Protein AF-A0A545U6Z9-F1 (afdb_monomer)

Secondary structure (DSSP, 8-state):
-----HHHHHHHHHHHHHHHHHHT-SSS-EEE-TT--EEEGGG-EE-TTT--EE-HHHHHHHHTS-HHHHHHHS--------

Organism: NCBI:txid2591008

Radius of gyration: 15.94 Å; Cα contacts (8 Å, |Δi|>4): 69; chains: 1; bounding box: 34×46×39 Å

Sequence (82 aa):
MAEISFSDWQKKLVFVAQQTKQAMDKNRPFVRCGCQKKLWMQNAYKCLYCGEWYCKECAEIHFGKTVAEYRAQHPVAVLTET

Nearest PDB structures (foldseek):
  4quv-assembly3_B  TM=4.295E-01  e=6.435E+00  Methylotuvimicrobium alcaliphilum 20Z

Foldseek 3Di:
DDDQDPVNVVVLVVQLVQQVVQCPPPPFRWGQAPVRDIGGPVQWDADPPSSGIHGQVVVCVVVVHHPVRVCVVPPDPPPPDD

Solvent-accessible surface area (backbone atoms only — not comparable to full-atom values): 5011 Å² total; per-residue (Å²): 133,85,83,77,49,73,68,56,52,51,52,49,53,55,51,35,52,51,35,51,55,34,52,65,36,90,89,68,39,24,35,57,19,92,88,65,51,78,31,50,57,94,64,43,44,69,41,88,85,80,61,38,55,23,43,66,73,58,37,25,62,74,69,74,47,48,73,64,63,51,42,72,77,52,70,77,81,76,82,76,86,127

pLDDT: mean 89.31, std 12.36, range [41.5, 97.88]

Mean predicted aligned error: 6.56 Å

Structure (mmCIF, N/CA/C/O backbone):
data_AF-A0A545U6Z9-F1
#
_entry.id   AF-A0A545U6Z9-F1
#
loop_
_atom_site.group_PDB
_atom_site.id
_atom_site.type_symbol
_atom_site.label_atom_id
_atom_site.label_alt_id
_atom_site.label_comp_id
_atom_site.label_asym_id
_atom_site.label_entity_id
_atom_site.label_seq_id
_atom_site.pdbx_PDB_ins_code
_atom_site.Cartn_x
_atom_site.Cartn_y
_atom_site.Cartn_z
_atom_site.occupancy
_atom_site.B_iso_or_equiv
_atom_site.auth_seq_id
_atom_site.auth_comp_id
_atom_site.auth_asym_id
_atom_site.auth_atom_id
_atom_site.pdbx_PDB_model_num
ATOM 1 N N . MET A 1 1 ? -17.278 15.716 -10.858 1.00 41.50 1 MET A N 1
ATOM 2 C CA . MET A 1 1 ? -16.538 14.502 -11.267 1.00 41.50 1 MET A CA 1
ATOM 3 C C . MET A 1 1 ? -15.207 14.984 -11.812 1.00 41.50 1 MET A C 1
ATOM 5 O O . MET A 1 1 ? -15.236 15.832 -12.689 1.00 41.50 1 MET A O 1
ATOM 9 N N . ALA A 1 2 ? -14.075 14.595 -11.223 1.00 54.59 2 ALA A N 1
ATOM 10 C CA . ALA A 1 2 ? -12.773 15.090 -11.674 1.00 54.59 2 ALA A CA 1
ATOM 11 C C . ALA A 1 2 ? -12.427 14.453 -13.028 1.00 54.59 2 ALA A C 1
ATOM 13 O O . ALA A 1 2 ? -12.419 13.228 -13.140 1.00 54.59 2 ALA A O 1
ATOM 14 N N . GLU A 1 3 ? -12.182 15.274 -14.047 1.00 55.81 3 GLU A N 1
ATOM 15 C CA . GLU A 1 3 ? -11.696 14.818 -15.348 1.00 55.81 3 GLU A CA 1
ATOM 16 C C . GLU A 1 3 ? -10.274 14.276 -15.172 1.00 55.81 3 GLU A C 1
ATOM 18 O O . GLU A 1 3 ? -9.340 15.015 -14.865 1.00 55.81 3 GLU A O 1
ATOM 23 N N . ILE A 1 4 ? -10.105 12.960 -15.299 1.00 64.62 4 ILE A N 1
ATOM 24 C CA . ILE A 1 4 ? -8.785 12.329 -15.244 1.00 64.62 4 ILE A CA 1
ATOM 25 C C . ILE A 1 4 ? -8.112 12.598 -16.587 1.00 64.62 4 ILE A C 1
ATOM 27 O O . ILE A 1 4 ? -8.552 12.079 -17.615 1.00 64.62 4 ILE A O 1
ATOM 31 N N . SER A 1 5 ? -7.048 13.404 -16.596 1.00 78.56 5 SER A N 1
ATOM 32 C CA . SER A 1 5 ? -6.288 13.630 -17.823 1.00 78.56 5 SER A CA 1
ATOM 33 C C . SER A 1 5 ? -5.614 12.328 -18.269 1.00 78.56 5 SER A C 1
ATOM 35 O O . SER A 1 5 ? -5.202 11.503 -17.447 1.00 78.56 5 SER A O 1
ATOM 37 N N . PHE A 1 6 ? -5.435 12.152 -19.578 1.00 72.81 6 PHE A N 1
ATOM 38 C CA . PHE A 1 6 ? -4.704 11.011 -20.143 1.00 72.81 6 PHE A CA 1
ATOM 39 C C . PHE A 1 6 ? -3.314 10.829 -19.499 1.00 72.81 6 PHE A C 1
ATOM 41 O O . PHE A 1 6 ? -2.868 9.706 -19.262 1.00 72.81 6 PHE A O 1
ATOM 48 N N . SER A 1 7 ? -2.666 11.937 -19.126 1.00 84.62 7 SER A N 1
ATOM 49 C CA . SER A 1 7 ? -1.367 11.922 -18.451 1.00 84.62 7 SER A CA 1
ATOM 50 C C . SER A 1 7 ? -1.427 11.338 -17.032 1.00 84.62 7 SER A C 1
ATOM 52 O O . SER A 1 7 ? -0.493 10.663 -16.598 1.00 84.62 7 SER A O 1
ATOM 54 N N . ASP A 1 8 ? -2.527 11.540 -16.306 1.00 86.50 8 ASP A N 1
ATOM 55 C CA . ASP A 1 8 ? -2.676 11.047 -14.934 1.00 86.50 8 ASP A CA 1
ATOM 56 C C . ASP A 1 8 ? -3.002 9.558 -14.908 1.00 86.50 8 ASP A C 1
ATOM 58 O O . ASP A 1 8 ? -2.500 8.822 -14.055 1.00 86.50 8 ASP A O 1
ATOM 62 N N . TRP A 1 9 ? -3.742 9.085 -15.910 1.00 87.56 9 TRP A N 1
ATOM 63 C CA . TRP A 1 9 ? -3.922 7.659 -16.152 1.00 87.56 9 TRP A CA 1
ATOM 64 C C . TRP A 1 9 ? -2.590 6.951 -16.441 1.00 87.56 9 TRP A C 1
ATOM 66 O O . TRP A 1 9 ? -2.299 5.909 -15.853 1.00 87.56 9 TRP A O 1
ATOM 76 N N . GLN A 1 10 ? -1.728 7.532 -17.279 1.00 92.44 10 GLN A N 1
ATOM 77 C CA . GLN A 1 10 ? -0.403 6.961 -17.551 1.00 92.44 10 GLN A CA 1
ATOM 78 C C . GLN A 1 10 ? 0.457 6.870 -16.284 1.00 92.44 10 GLN A C 1
ATOM 80 O O . GLN A 1 10 ? 1.054 5.825 -16.018 1.00 92.44 10 GLN A O 1
ATOM 85 N N . LYS A 1 11 ? 0.481 7.926 -15.459 1.00 93.06 11 LYS A N 1
ATOM 86 C CA . LYS A 1 11 ? 1.186 7.907 -14.164 1.00 93.06 11 LYS A CA 1
ATOM 87 C C . LYS A 1 11 ? 0.654 6.798 -13.255 1.00 93.06 11 LYS A C 1
ATOM 89 O O . LYS A 1 11 ? 1.443 6.100 -12.620 1.00 93.06 11 LYS A O 1
ATOM 94 N N . LYS A 1 12 ? -0.668 6.606 -13.226 1.00 92.25 12 LYS A N 1
ATOM 95 C CA . LYS A 1 12 ? -1.326 5.542 -12.457 1.00 92.25 12 LYS A CA 1
ATOM 96 C C . LYS A 1 12 ? -0.861 4.156 -12.900 1.00 92.25 12 LYS A C 1
ATOM 98 O O . LYS A 1 12 ? -0.468 3.350 -12.061 1.00 92.25 12 LYS A O 1
ATOM 103 N N . LEU A 1 13 ? -0.840 3.897 -14.207 1.00 94.44 13 LEU A N 1
ATOM 104 C CA . LEU A 1 13 ? -0.380 2.621 -14.757 1.00 94.44 13 LEU A CA 1
ATOM 105 C C . LEU A 1 13 ? 1.080 2.331 -14.398 1.00 94.44 13 LEU A C 1
ATOM 107 O O . LEU A 1 13 ? 1.396 1.229 -13.951 1.00 94.44 13 LEU A O 1
ATOM 111 N N . VAL A 1 14 ? 1.961 3.324 -14.544 1.00 96.06 14 VAL A N 1
ATOM 112 C CA . VAL A 1 14 ? 3.379 3.192 -14.174 1.00 96.06 14 VAL A CA 1
ATOM 113 C C . VAL A 1 14 ? 3.525 2.886 -12.683 1.00 96.06 14 VAL A C 1
ATOM 115 O O . VAL A 1 14 ? 4.302 2.007 -12.305 1.00 96.06 14 VAL A O 1
ATOM 118 N N . PHE A 1 15 ? 2.744 3.558 -11.837 1.00 96.38 15 PHE A N 1
ATOM 119 C CA . PHE A 1 15 ? 2.749 3.330 -10.396 1.00 96.38 15 PHE A CA 1
ATOM 120 C C . PHE A 1 15 ? 2.306 1.904 -10.026 1.00 96.38 15 PHE A C 1
ATOM 122 O O . PHE A 1 15 ? 3.011 1.206 -9.293 1.00 96.38 15 PHE A O 1
ATOM 129 N N . VAL A 1 16 ? 1.192 1.422 -10.584 1.00 96.88 16 VAL A N 1
ATOM 130 C CA . VAL A 1 16 ? 0.694 0.056 -10.341 1.00 96.88 16 VAL A CA 1
ATOM 131 C C . VAL A 1 16 ? 1.674 -1.000 -10.866 1.00 96.88 16 VAL A C 1
ATOM 133 O O . VAL A 1 16 ? 1.930 -2.005 -10.194 1.00 96.88 16 VAL A O 1
ATOM 136 N N . ALA A 1 17 ? 2.286 -0.770 -12.032 1.00 96.81 17 ALA A N 1
ATOM 137 C CA . ALA A 1 17 ? 3.315 -1.653 -12.579 1.00 96.81 17 ALA A CA 1
ATOM 138 C C . ALA A 1 17 ? 4.547 -1.726 -11.661 1.00 96.81 17 ALA A C 1
ATOM 140 O O . ALA A 1 17 ? 5.079 -2.811 -11.408 1.00 96.81 17 ALA A O 1
ATOM 141 N N . GLN A 1 18 ? 4.969 -0.590 -11.096 1.00 96.50 18 GLN A N 1
ATOM 142 C CA . GLN A 1 18 ? 6.062 -0.541 -10.130 1.00 96.50 18 GLN A CA 1
ATOM 143 C C . GLN A 1 18 ? 5.736 -1.344 -8.867 1.00 96.50 18 GLN A C 1
ATOM 145 O O . GLN A 1 18 ? 6.561 -2.151 -8.439 1.00 96.50 18 GLN A O 1
ATOM 150 N N . GLN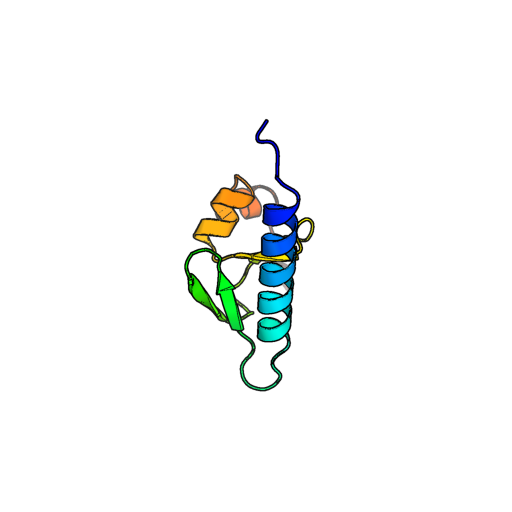 A 1 19 ? 4.546 -1.165 -8.286 1.00 97.06 19 GLN A N 1
ATOM 151 C CA . GLN A 1 19 ? 4.122 -1.952 -7.124 1.00 97.06 19 GLN A CA 1
ATOM 152 C C . GLN A 1 19 ? 4.083 -3.449 -7.446 1.00 97.06 19 GLN A C 1
ATOM 154 O O . GLN A 1 19 ? 4.581 -4.259 -6.671 1.00 97.06 19 GLN A O 1
ATOM 159 N N . THR A 1 20 ? 3.565 -3.820 -8.619 1.00 95.75 20 THR A N 1
ATOM 160 C CA . THR A 1 20 ? 3.517 -5.219 -9.067 1.00 95.75 20 THR A CA 1
ATOM 161 C C . THR A 1 20 ? 4.918 -5.827 -9.150 1.00 95.75 20 THR A C 1
ATOM 163 O O . THR A 1 20 ? 5.144 -6.922 -8.640 1.00 95.75 20 THR A O 1
ATOM 166 N N . LYS A 1 21 ? 5.894 -5.097 -9.703 1.00 95.81 21 LYS A N 1
ATOM 167 C CA . LYS A 1 21 ? 7.293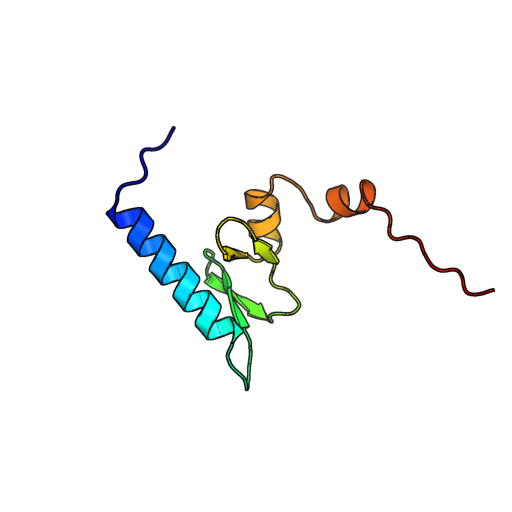 -5.543 -9.747 1.00 95.81 21 LYS A CA 1
ATOM 168 C C . LYS A 1 21 ? 7.886 -5.756 -8.350 1.00 95.81 21 LYS A C 1
ATOM 170 O O . LYS A 1 21 ? 8.595 -6.734 -8.147 1.00 95.81 21 LYS A O 1
ATOM 175 N N . GLN A 1 22 ? 7.602 -4.864 -7.398 1.00 95.88 22 GLN A N 1
ATOM 176 C CA . GLN A 1 22 ? 8.091 -4.994 -6.018 1.00 95.88 22 GLN A CA 1
ATOM 177 C C . GLN A 1 22 ? 7.455 -6.205 -5.306 1.00 95.88 22 GLN A C 1
ATOM 179 O O . GLN A 1 22 ? 8.147 -6.959 -4.623 1.00 95.88 22 GLN A O 1
ATOM 184 N N . ALA A 1 23 ? 6.155 -6.429 -5.522 1.00 94.94 23 ALA A N 1
ATOM 185 C CA . ALA A 1 23 ? 5.413 -7.559 -4.965 1.00 94.94 23 ALA A CA 1
ATOM 186 C C . ALA A 1 23 ? 5.923 -8.921 -5.460 1.00 94.94 23 ALA A C 1
ATOM 188 O O . ALA A 1 23 ? 5.851 -9.908 -4.733 1.00 94.94 23 ALA A O 1
ATOM 189 N N . MET A 1 24 ? 6.426 -8.970 -6.696 1.00 94.19 24 MET A N 1
ATOM 190 C CA . MET A 1 24 ? 6.948 -10.179 -7.338 1.00 94.19 24 MET A CA 1
ATOM 191 C C . MET A 1 24 ? 8.438 -10.440 -7.055 1.00 94.19 24 MET A C 1
ATOM 193 O O . MET A 1 24 ? 8.998 -11.396 -7.596 1.00 94.19 24 MET A O 1
ATOM 197 N N . ASP A 1 25 ? 9.100 -9.612 -6.240 1.00 92.81 25 ASP A N 1
ATOM 198 C CA . ASP A 1 25 ? 10.495 -9.844 -5.863 1.00 92.81 25 ASP A CA 1
ATOM 199 C C . ASP A 1 25 ? 10.627 -11.152 -5.067 1.00 92.81 25 ASP A C 1
ATOM 201 O O . ASP A 1 25 ? 10.033 -11.316 -4.001 1.00 92.81 25 ASP A O 1
ATOM 205 N N . LYS A 1 26 ? 11.415 -12.097 -5.592 1.00 90.62 26 LYS A N 1
ATOM 206 C CA . LYS A 1 26 ? 11.547 -13.449 -5.025 1.00 90.62 26 LYS A CA 1
ATOM 207 C C . LYS A 1 26 ? 12.282 -13.482 -3.684 1.00 90.62 26 LYS A C 1
ATOM 209 O O . LYS A 1 26 ? 12.123 -14.441 -2.939 1.00 90.62 26 LYS A O 1
ATOM 214 N N . ASN A 1 27 ? 13.104 -12.477 -3.391 1.00 91.38 27 ASN A N 1
ATOM 215 C CA . ASN A 1 27 ? 13.975 -12.483 -2.219 1.00 91.38 27 ASN A CA 1
ATOM 216 C C . ASN A 1 27 ? 13.348 -11.717 -1.058 1.00 91.38 27 ASN A C 1
ATOM 218 O O . ASN A 1 27 ? 13.464 -12.121 0.099 1.00 91.38 27 ASN A O 1
ATOM 222 N N . ARG A 1 28 ? 12.734 -10.567 -1.349 1.00 88.38 28 ARG A N 1
ATOM 223 C CA . ARG A 1 28 ? 12.156 -9.666 -0.349 1.00 88.38 28 ARG A CA 1
ATOM 224 C C . ARG A 1 28 ? 10.915 -8.993 -0.932 1.00 88.38 28 ARG A C 1
ATOM 226 O O . ARG A 1 28 ? 10.988 -7.814 -1.271 1.00 88.38 28 ARG A O 1
ATOM 233 N N . PRO A 1 29 ? 9.778 -9.697 -1.026 1.00 92.50 29 PRO A N 1
ATOM 234 C CA . PRO A 1 29 ? 8.568 -9.129 -1.597 1.00 92.50 29 PRO A CA 1
ATOM 235 C C . PRO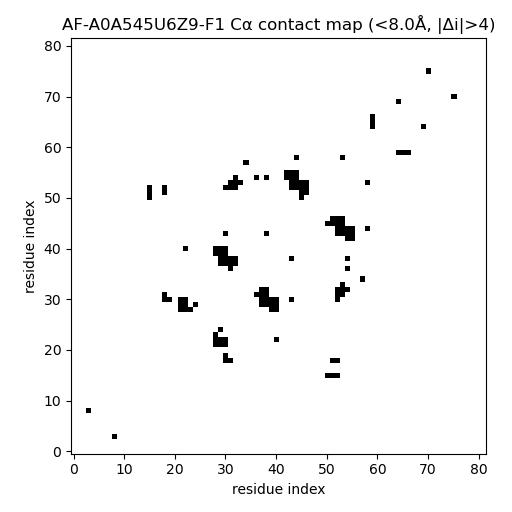 A 1 29 ? 8.014 -8.029 -0.679 1.00 92.50 29 PRO A C 1
ATOM 237 O O . PRO A 1 29 ? 7.632 -8.258 0.474 1.00 92.50 29 PRO A O 1
ATOM 240 N N . PHE A 1 30 ? 7.982 -6.803 -1.192 1.00 96.50 30 PHE A N 1
ATOM 241 C CA . PHE A 1 30 ? 7.408 -5.639 -0.519 1.00 96.50 30 PHE A CA 1
ATOM 242 C C . PHE A 1 30 ? 6.684 -4.767 -1.538 1.00 96.50 30 PHE A C 1
ATOM 244 O O . PHE A 1 30 ? 6.857 -4.939 -2.732 1.00 96.50 30 PHE A O 1
ATOM 251 N N . VAL A 1 31 ? 5.909 -3.793 -1.081 1.00 97.44 31 VAL A N 1
ATOM 252 C CA . VAL A 1 31 ? 5.348 -2.736 -1.929 1.00 97.44 31 VAL A CA 1
ATOM 253 C C . VAL A 1 31 ? 5.450 -1.394 -1.222 1.00 97.44 31 VAL A C 1
ATOM 255 O O . VAL A 1 31 ? 5.482 -1.325 0.010 1.00 97.44 31 VAL A O 1
ATOM 258 N N . ARG A 1 32 ? 5.523 -0.304 -1.984 1.00 97.75 32 ARG A N 1
ATOM 259 C CA . ARG A 1 32 ? 5.362 1.052 -1.446 1.00 97.75 32 ARG A CA 1
ATOM 260 C C . ARG A 1 32 ? 3.962 1.556 -1.737 1.00 97.75 32 ARG A C 1
ATOM 262 O O . ARG A 1 32 ? 3.571 1.630 -2.896 1.00 97.75 32 ARG A O 1
ATOM 269 N N . CYS A 1 33 ? 3.228 1.916 -0.690 1.00 97.56 33 CYS A N 1
ATOM 270 C CA . CYS A 1 33 ? 1.943 2.602 -0.818 1.00 97.56 33 CYS A CA 1
ATOM 271 C C . CYS A 1 33 ? 2.131 3.980 -1.482 1.00 97.56 33 CYS A C 1
ATOM 273 O O . CYS A 1 33 ? 3.230 4.537 -1.445 1.00 97.56 33 CYS A O 1
ATOM 275 N N . GLY A 1 34 ? 1.057 4.577 -2.011 1.00 95.31 34 GLY A N 1
ATOM 276 C CA . GLY A 1 34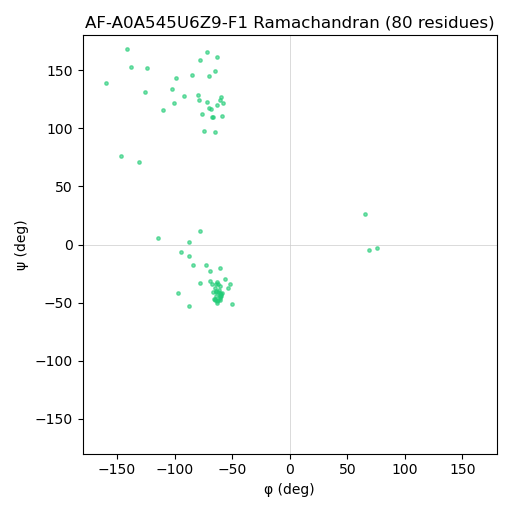 ? 1.078 5.957 -2.518 1.00 95.31 34 GLY A CA 1
ATOM 277 C C . GLY A 1 34 ? 1.546 6.976 -1.467 1.00 95.31 34 GLY A C 1
ATOM 278 O O . GLY A 1 34 ? 2.241 7.932 -1.799 1.00 95.31 34 GLY A O 1
ATOM 279 N N . CYS A 1 35 ? 1.293 6.703 -0.180 1.00 96.69 35 CYS A N 1
ATOM 280 C CA . CYS A 1 35 ? 1.807 7.480 0.956 1.00 96.69 35 CYS A CA 1
ATOM 281 C C . CYS A 1 35 ? 3.286 7.200 1.307 1.00 96.69 35 CYS A C 1
ATOM 283 O O . CYS A 1 35 ? 3.749 7.580 2.377 1.00 96.69 35 CYS A O 1
ATOM 285 N N . GLN A 1 36 ? 4.029 6.496 0.446 1.00 96.06 36 GLN A N 1
ATOM 286 C CA . GLN A 1 36 ? 5.448 6.127 0.590 1.00 96.06 36 GLN A CA 1
ATOM 287 C C . GLN A 1 36 ? 5.789 5.107 1.691 1.00 96.06 36 GLN A C 1
ATOM 289 O O . GLN A 1 36 ? 6.932 4.632 1.755 1.00 96.06 36 GLN A O 1
ATOM 294 N N . LYS A 1 37 ? 4.812 4.684 2.506 1.00 96.88 37 LYS A N 1
ATOM 295 C CA . LYS A 1 37 ? 4.983 3.619 3.508 1.00 96.88 37 LYS A CA 1
ATOM 296 C C . LYS A 1 37 ? 5.410 2.313 2.826 1.00 96.88 37 LYS A C 1
ATOM 298 O O . LYS A 1 37 ? 4.752 1.852 1.890 1.00 96.88 37 LYS A O 1
ATOM 303 N N . LYS A 1 38 ? 6.513 1.719 3.296 1.00 96.94 38 LYS A N 1
ATOM 304 C CA . LYS A 1 38 ? 6.981 0.395 2.857 1.00 96.94 38 LYS A CA 1
ATOM 305 C C . LYS A 1 38 ? 6.179 -0.686 3.577 1.00 96.94 38 LYS A C 1
ATOM 307 O O . LYS A 1 38 ? 6.094 -0.672 4.802 1.00 96.94 38 LYS A O 1
ATOM 312 N N . LEU A 1 39 ? 5.634 -1.627 2.817 1.00 96.56 39 LEU A N 1
ATOM 313 C CA . LEU A 1 39 ? 4.776 -2.696 3.313 1.00 96.56 39 LEU A CA 1
ATOM 314 C C . LEU A 1 39 ? 5.335 -4.042 2.882 1.00 96.56 39 LEU A C 1
ATOM 316 O O . LEU A 1 39 ? 5.631 -4.245 1.708 1.00 96.56 39 LEU A O 1
ATOM 320 N N . TRP A 1 40 ? 5.444 -4.969 3.824 1.00 95.81 40 TRP A N 1
ATOM 321 C CA . TRP A 1 40 ? 5.603 -6.381 3.492 1.00 95.81 40 TRP A CA 1
ATOM 322 C C . TRP A 1 40 ? 4.295 -6.906 2.906 1.00 95.81 40 TRP A C 1
ATOM 324 O O . TRP A 1 40 ? 3.226 -6.488 3.351 1.00 95.81 40 TRP A O 1
ATOM 334 N N . MET A 1 41 ? 4.371 -7.823 1.941 1.00 94.19 41 MET A N 1
ATOM 335 C CA . MET A 1 41 ? 3.190 -8.299 1.205 1.00 94.19 41 MET A CA 1
ATOM 336 C C . MET A 1 41 ? 2.064 -8.820 2.102 1.00 94.19 41 MET A C 1
ATOM 338 O O . MET A 1 41 ? 0.902 -8.530 1.846 1.00 94.19 41 MET A O 1
ATOM 342 N N . GLN A 1 42 ? 2.404 -9.498 3.200 1.00 91.62 42 GLN A N 1
ATOM 343 C CA . GLN A 1 42 ? 1.443 -9.995 4.195 1.00 91.62 42 GLN A CA 1
ATOM 344 C C . GLN 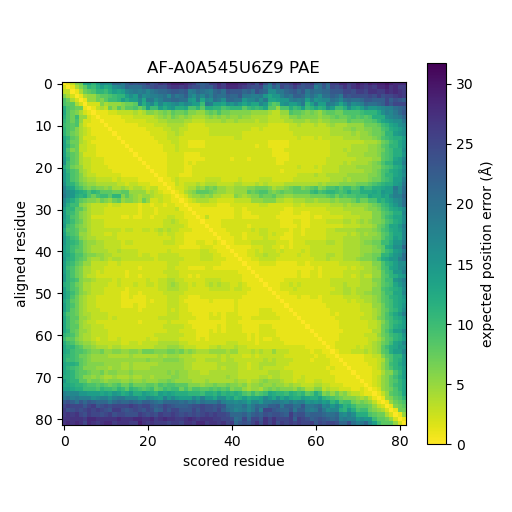A 1 42 ? 0.597 -8.903 4.879 1.00 91.62 42 GLN A C 1
ATOM 346 O O . GLN A 1 42 ? -0.459 -9.200 5.423 1.00 91.62 42 GLN A O 1
ATOM 351 N N . ASN A 1 43 ? 1.054 -7.646 4.854 1.00 92.62 43 ASN A N 1
ATOM 352 C CA . ASN A 1 43 ? 0.408 -6.499 5.501 1.00 92.62 43 ASN A CA 1
ATOM 353 C C . ASN A 1 43 ? -0.103 -5.459 4.492 1.00 92.62 43 ASN A C 1
ATOM 355 O O . ASN A 1 43 ? -0.508 -4.361 4.885 1.00 92.62 43 ASN A O 1
ATOM 359 N N . ALA A 1 44 ? -0.017 -5.761 3.198 1.00 96.00 44 ALA A N 1
ATOM 360 C CA . ALA A 1 44 ? -0.439 -4.871 2.134 1.00 96.00 44 ALA A CA 1
ATOM 361 C C . ALA A 1 44 ? -1.837 -5.274 1.640 1.00 96.00 44 ALA A C 1
ATOM 363 O O . ALA A 1 44 ? -2.170 -6.453 1.568 1.00 96.00 44 ALA A O 1
ATOM 364 N N . TYR A 1 45 ? -2.658 -4.287 1.288 1.00 96.12 45 TYR A N 1
ATOM 365 C CA . TYR A 1 45 ? -4.030 -4.499 0.830 1.00 96.12 45 TYR A CA 1
ATOM 366 C C . TYR A 1 45 ? -4.1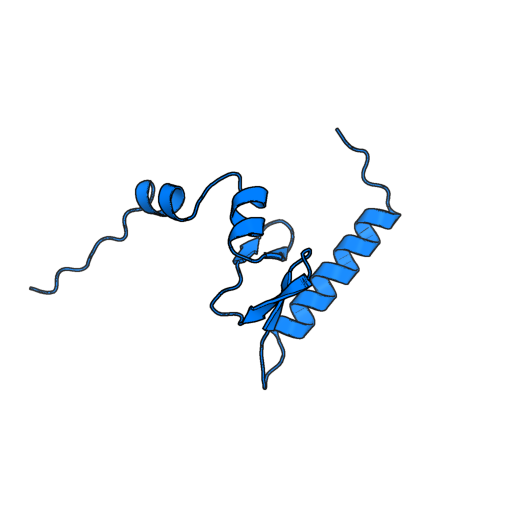15 -4.166 -0.654 1.00 96.12 45 TYR A C 1
ATOM 368 O O . TYR A 1 45 ? -3.894 -3.016 -1.032 1.00 96.12 45 TYR A O 1
ATOM 376 N N . LYS A 1 46 ? -4.419 -5.155 -1.497 1.00 96.19 46 LYS A N 1
ATOM 377 C CA . LYS A 1 46 ? -4.575 -4.950 -2.941 1.00 96.19 46 LYS A CA 1
ATOM 378 C C . LYS A 1 46 ? -6.026 -4.644 -3.283 1.00 96.19 46 LYS A C 1
ATOM 380 O O . LYS A 1 46 ? -6.913 -5.433 -2.964 1.00 96.19 46 LYS A O 1
ATOM 385 N N . CYS A 1 47 ? -6.268 -3.557 -4.004 1.00 95.69 47 CYS A N 1
ATOM 386 C CA . CYS A 1 47 ? -7.554 -3.357 -4.654 1.00 95.69 47 CYS A CA 1
ATOM 387 C C . CYS A 1 47 ? -7.619 -4.183 -5.941 1.00 95.69 47 CYS A C 1
ATOM 389 O O . CYS A 1 47 ? -6.776 -4.052 -6.830 1.00 95.69 47 CYS A O 1
ATOM 391 N N . LEU A 1 48 ? -8.637 -5.035 -6.052 1.00 94.38 48 LEU A N 1
ATOM 392 C CA . LEU A 1 48 ? -8.835 -5.883 -7.230 1.00 94.38 48 LEU A CA 1
ATOM 393 C C . LEU A 1 48 ? -9.327 -5.099 -8.455 1.00 94.38 48 LEU A C 1
ATOM 395 O O . LEU A 1 48 ? -9.185 -5.585 -9.570 1.00 94.38 48 LEU A O 1
ATOM 399 N N . TYR A 1 49 ? -9.853 -3.886 -8.257 1.00 94.00 49 TYR A N 1
ATOM 400 C CA . TYR A 1 49 ? -10.363 -3.037 -9.334 1.00 94.00 49 TYR A CA 1
ATOM 401 C C . TYR A 1 49 ? -9.272 -2.159 -9.950 1.00 94.00 49 TYR A C 1
ATOM 403 O O . TYR A 1 49 ? -9.081 -2.174 -11.161 1.00 94.00 49 TYR A O 1
ATOM 411 N N . CYS A 1 50 ? -8.529 -1.402 -9.134 1.00 94.06 50 CYS A N 1
ATOM 412 C CA . CYS A 1 50 ? -7.475 -0.511 -9.636 1.00 94.06 50 CYS A CA 1
ATOM 413 C C . CYS A 1 50 ? -6.074 -1.148 -9.638 1.00 94.06 50 CYS A C 1
ATOM 415 O O . CYS A 1 50 ? -5.129 -0.537 -10.127 1.00 94.06 50 CYS A O 1
ATOM 417 N N . GLY A 1 51 ? -5.922 -2.360 -9.088 1.00 95.25 51 GLY A N 1
ATOM 418 C CA . GLY A 1 51 ? -4.661 -3.115 -9.049 1.00 95.25 51 GLY A CA 1
ATOM 419 C C . GLY A 1 51 ? -3.642 -2.624 -8.016 1.00 95.25 51 GLY A C 1
ATOM 420 O O . GLY A 1 51 ? -2.579 -3.225 -7.860 1.00 95.25 51 GLY A O 1
ATOM 421 N N . GLU A 1 52 ? -3.970 -1.551 -7.312 1.00 97.00 52 GLU A N 1
ATOM 422 C CA . GLU A 1 52 ? -3.065 -0.800 -6.461 1.00 97.00 52 GLU A CA 1
ATOM 423 C C . GLU A 1 52 ? -2.953 -1.412 -5.057 1.00 97.00 52 GLU A C 1
ATOM 425 O O . GLU A 1 52 ? -3.923 -1.952 -4.518 1.00 97.00 52 GLU A O 1
ATOM 430 N N . TRP A 1 53 ? -1.764 -1.328 -4.463 1.00 97.62 53 TRP A N 1
ATOM 431 C CA . TRP A 1 53 ? -1.489 -1.796 -3.107 1.00 97.62 53 TRP A CA 1
ATOM 432 C C . TRP A 1 53 ? -1.443 -0.640 -2.107 1.00 97.62 53 TRP A C 1
ATOM 434 O O . TRP A 1 53 ? -0.756 0.366 -2.312 1.00 97.62 53 TRP A O 1
ATOM 444 N N . TYR A 1 54 ? -2.115 -0.829 -0.975 1.00 97.88 54 TYR A N 1
ATOM 445 C CA . TYR A 1 54 ? -2.293 0.172 0.068 1.00 97.88 54 TYR A CA 1
ATOM 446 C C . TYR A 1 54 ? -1.799 -0.320 1.429 1.00 97.88 54 TYR A C 1
ATOM 448 O O . TYR A 1 54 ? -1.830 -1.515 1.737 1.00 97.88 54 TYR A O 1
ATOM 456 N N . CYS A 1 55 ? -1.373 0.622 2.275 1.00 97.56 55 CYS A N 1
ATOM 457 C CA . CYS A 1 55 ? -1.285 0.374 3.713 1.00 97.56 55 CYS A CA 1
ATOM 458 C C . CYS A 1 55 ? -2.696 0.320 4.301 1.00 97.56 55 CYS A C 1
ATOM 460 O O . CYS A 1 55 ? -3.636 0.768 3.648 1.00 97.56 55 CYS A O 1
ATOM 462 N N . LYS A 1 56 ? -2.847 -0.187 5.530 1.00 96.31 56 LYS A N 1
ATOM 463 C CA . LYS A 1 56 ? -4.160 -0.292 6.181 1.00 96.31 56 LYS A CA 1
ATOM 464 C C . LYS A 1 56 ? -4.931 1.031 6.122 1.00 96.31 56 LYS A C 1
ATOM 466 O O . LYS A 1 56 ? -6.052 1.050 5.644 1.00 96.31 56 LYS A O 1
ATOM 471 N N . GLU A 1 57 ? -4.311 2.133 6.532 1.00 96.94 57 GLU A N 1
ATOM 472 C CA . GLU A 1 57 ? -4.989 3.429 6.633 1.00 96.94 57 GLU A CA 1
ATOM 473 C C . GLU A 1 57 ? -5.457 3.936 5.255 1.00 96.94 57 GLU A C 1
ATOM 475 O O . GLU A 1 57 ? -6.598 4.360 5.092 1.00 96.94 57 GLU A O 1
ATOM 480 N N . CYS A 1 58 ? -4.608 3.827 4.225 1.00 97.44 58 CYS A N 1
ATOM 481 C CA . CYS A 1 58 ? -4.984 4.203 2.859 1.00 97.44 58 CYS A CA 1
ATOM 482 C C . CYS A 1 58 ? -6.017 3.250 2.245 1.00 97.44 58 CYS A C 1
ATOM 484 O O . CYS A 1 58 ? -6.828 3.690 1.437 1.00 97.44 58 CYS A O 1
ATOM 486 N N . ALA A 1 59 ? -5.995 1.969 2.618 1.00 96.88 59 ALA A N 1
ATOM 487 C CA . ALA A 1 59 ? -6.989 0.998 2.185 1.00 96.88 59 ALA A CA 1
ATOM 488 C C . ALA A 1 59 ? -8.365 1.359 2.752 1.00 96.88 59 ALA A C 1
ATOM 490 O O . ALA A 1 59 ? -9.331 1.419 2.002 1.00 96.88 59 ALA A O 1
ATOM 491 N N . GLU A 1 60 ? -8.449 1.665 4.047 1.00 97.12 60 GLU A N 1
ATOM 492 C CA . GLU A 1 60 ? -9.709 2.038 4.700 1.00 97.12 60 GLU A CA 1
ATOM 493 C C . GLU A 1 60 ? -10.307 3.313 4.086 1.00 97.12 60 GLU A C 1
ATOM 495 O O . GLU A 1 60 ? -11.510 3.364 3.836 1.00 97.12 60 GLU A O 1
ATOM 500 N N . ILE A 1 61 ? -9.466 4.296 3.737 1.00 97.19 61 ILE A N 1
ATOM 501 C CA . ILE A 1 61 ? -9.887 5.493 2.990 1.00 97.19 61 ILE A CA 1
ATOM 502 C C . ILE A 1 61 ? -10.369 5.126 1.580 1.00 97.19 61 ILE A C 1
ATOM 504 O O . ILE A 1 61 ? -11.421 5.591 1.151 1.00 97.19 61 ILE A O 1
ATOM 508 N N . HIS A 1 62 ? -9.617 4.294 0.852 1.00 96.19 62 HIS A N 1
ATOM 509 C CA . HIS A 1 62 ? -9.948 3.910 -0.522 1.00 96.19 62 HIS A CA 1
ATOM 510 C C . HIS A 1 62 ? -11.257 3.114 -0.614 1.00 96.19 62 HIS A C 1
ATOM 512 O O . HIS A 1 62 ? -12.047 3.338 -1.528 1.00 96.19 62 HIS A O 1
ATOM 518 N N . PHE A 1 63 ? -11.492 2.199 0.327 1.00 94.12 63 PHE A N 1
ATOM 519 C CA . PHE A 1 63 ? -12.689 1.358 0.368 1.00 94.12 63 P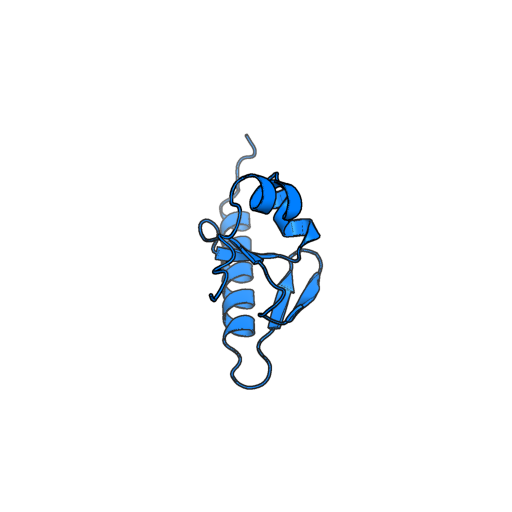HE A CA 1
ATOM 520 C C . PHE A 1 63 ? -13.864 2.007 1.113 1.00 94.12 63 PHE A C 1
ATOM 522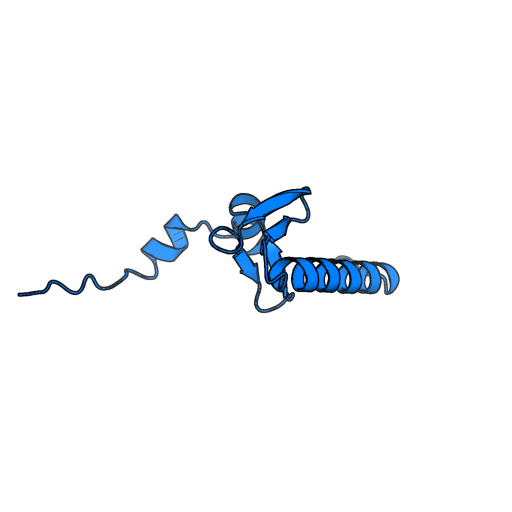 O O . PHE A 1 63 ? -14.969 1.472 1.069 1.00 94.12 63 PHE A O 1
ATOM 529 N N . GLY A 1 64 ? -13.640 3.132 1.802 1.00 95.69 64 GLY A N 1
ATOM 530 C CA . GLY A 1 64 ? -14.657 3.815 2.605 1.00 95.69 64 GLY A CA 1
ATOM 531 C C . GLY A 1 64 ? -15.138 2.995 3.803 1.00 95.69 64 GLY A C 1
ATOM 532 O O . GLY A 1 64 ? -16.286 3.137 4.217 1.00 95.69 64 GLY A O 1
ATOM 533 N N . LYS A 1 65 ? -14.298 2.086 4.313 1.00 94.31 65 LYS A N 1
ATOM 534 C CA . LYS A 1 65 ? -14.672 1.136 5.364 1.00 94.31 65 LYS A CA 1
ATOM 535 C C . LYS A 1 65 ? -13.455 0.585 6.098 1.00 94.31 65 LYS A C 1
ATOM 537 O O . LYS A 1 65 ? -12.454 0.227 5.480 1.00 94.31 65 LYS A O 1
ATOM 542 N N . THR A 1 66 ? -13.564 0.457 7.415 1.00 95.31 66 THR A N 1
ATOM 543 C CA . THR A 1 66 ? -12.524 -0.116 8.273 1.00 95.31 66 THR A CA 1
ATOM 544 C C . THR A 1 66 ? -12.489 -1.643 8.219 1.00 95.31 66 THR A C 1
ATOM 546 O O . THR A 1 66 ? -13.482 -2.321 7.926 1.00 95.31 66 THR A O 1
ATOM 549 N N . VAL A 1 67 ? -11.345 -2.222 8.594 1.00 88.31 67 VAL A N 1
ATOM 550 C CA . VAL A 1 67 ? -11.214 -3.685 8.743 1.00 88.31 67 VAL A CA 1
ATOM 551 C C . VAL A 1 67 ? -12.187 -4.233 9.797 1.00 88.31 67 VAL A C 1
ATOM 553 O O . VAL A 1 67 ? -12.714 -5.335 9.639 1.00 88.31 67 VAL A O 1
ATOM 556 N N . ALA A 1 68 ? -12.442 -3.471 10.865 1.00 91.19 68 ALA A N 1
ATOM 557 C CA . ALA A 1 68 ? -13.359 -3.867 11.930 1.00 91.19 68 ALA A CA 1
ATOM 558 C C . ALA A 1 68 ? -14.802 -3.971 11.417 1.00 91.19 68 ALA A C 1
ATOM 560 O O . ALA A 1 68 ? -15.448 -5.000 11.606 1.00 91.19 68 ALA A O 1
ATOM 561 N N . GLU A 1 69 ? -15.276 -2.962 10.684 1.00 94.00 69 GLU A N 1
ATOM 562 C CA . GLU A 1 69 ? -16.607 -2.978 10.069 1.00 94.00 69 GLU A CA 1
ATOM 563 C C . GLU A 1 69 ? -16.733 -4.077 9.007 1.00 94.00 69 GLU A C 1
ATOM 565 O O . GLU A 1 69 ? -17.810 -4.642 8.806 1.00 94.00 69 GLU A O 1
ATOM 570 N N . TYR A 1 70 ? -15.652 -4.386 8.282 1.00 89.62 70 TYR A N 1
ATOM 571 C CA . TYR A 1 70 ? -15.652 -5.502 7.337 1.00 89.62 70 TYR A CA 1
ATOM 572 C C . TYR A 1 70 ? -15.875 -6.836 8.051 1.00 89.62 70 TYR A C 1
ATOM 574 O O . TYR A 1 70 ? -16.783 -7.574 7.669 1.00 89.62 70 TYR A O 1
ATOM 582 N N . ARG A 1 71 ? -15.110 -7.102 9.115 1.00 89.38 71 ARG A N 1
ATOM 583 C CA . ARG A 1 71 ? -15.211 -8.330 9.918 1.00 89.38 71 ARG A CA 1
ATOM 584 C C . ARG A 1 71 ? -16.543 -8.457 10.651 1.00 89.38 71 ARG A C 1
ATOM 586 O O . ARG A 1 71 ? -17.076 -9.553 10.722 1.00 89.38 71 ARG A O 1
ATOM 593 N N . ALA A 1 72 ? -17.103 -7.354 11.147 1.00 92.88 72 ALA A N 1
ATOM 594 C CA . ALA A 1 72 ? -18.419 -7.364 11.786 1.00 92.88 72 ALA A CA 1
ATOM 595 C C . ALA A 1 72 ? -19.536 -7.800 10.818 1.00 92.88 72 ALA A C 1
ATOM 597 O O . ALA A 1 72 ? -20.478 -8.468 11.226 1.00 92.88 72 ALA A O 1
ATOM 598 N N . GLN A 1 73 ? -19.412 -7.456 9.531 1.00 91.88 73 GLN A N 1
ATOM 599 C CA . GLN A 1 73 ? -20.360 -7.874 8.489 1.00 91.88 73 GLN A CA 1
ATOM 600 C C . GLN A 1 73 ? -20.069 -9.273 7.927 1.00 91.88 73 GLN A C 1
ATOM 602 O O . GLN A 1 73 ? -20.944 -9.870 7.309 1.00 91.88 73 GLN A O 1
ATOM 607 N N . HIS A 1 74 ? -18.855 -9.791 8.134 1.00 87.25 74 HIS A N 1
ATOM 608 C CA . HIS A 1 74 ? -18.405 -11.094 7.639 1.00 87.25 74 HIS A CA 1
ATOM 609 C C . HIS A 1 74 ? -17.764 -11.881 8.787 1.00 87.25 74 HIS A C 1
ATOM 611 O O . HIS A 1 74 ? -16.534 -12.016 8.833 1.00 87.25 74 HIS A O 1
ATOM 617 N N . PRO A 1 75 ? -18.569 -12.360 9.751 1.00 82.44 75 PRO A N 1
ATOM 618 C CA . PRO A 1 75 ? -18.0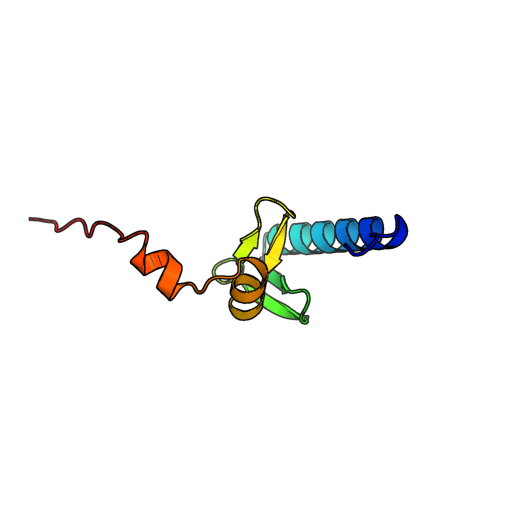50 -13.159 10.846 1.00 82.44 75 PRO A CA 1
ATOM 619 C C . PRO A 1 75 ? -17.400 -14.424 10.281 1.00 82.44 75 PRO A C 1
ATOM 621 O O . PRO A 1 75 ? -18.022 -15.188 9.544 1.00 82.44 75 PRO A O 1
ATOM 624 N N . VAL A 1 76 ? -16.128 -14.640 10.616 1.00 78.62 76 VAL A N 1
ATOM 625 C CA . VAL A 1 76 ? -15.454 -15.901 10.304 1.00 78.62 76 VAL A CA 1
ATOM 626 C C . VAL A 1 76 ? -16.085 -16.955 11.203 1.00 78.62 76 VAL A C 1
ATOM 628 O O . VAL A 1 76 ? -16.020 -16.825 12.426 1.00 78.62 76 VAL A O 1
ATOM 631 N N . ALA A 1 77 ? -16.723 -17.967 10.614 1.00 69.56 77 ALA A N 1
ATOM 632 C CA . ALA A 1 77 ? -17.196 -19.115 11.372 1.00 69.56 77 ALA A CA 1
ATOM 633 C C . ALA A 1 77 ? -15.983 -19.749 12.061 1.00 69.56 77 ALA A C 1
ATOM 635 O O . ALA A 1 77 ? -15.083 -20.269 11.401 1.00 69.56 77 ALA A O 1
ATOM 636 N N . VAL A 1 78 ? -15.923 -19.641 13.387 1.00 66.62 78 VAL A N 1
ATOM 637 C CA . VAL A 1 78 ? -14.931 -20.365 14.174 1.00 66.62 78 VAL A CA 1
ATOM 638 C C . VAL A 1 78 ? -15.317 -21.831 14.049 1.00 66.62 78 VAL A C 1
ATOM 640 O O . VAL A 1 78 ? -16.363 -22.235 14.553 1.00 66.62 78 VAL A O 1
ATOM 643 N N . LEU A 1 79 ? -14.516 -22.611 13.323 1.00 63.09 79 LEU A N 1
ATOM 644 C CA . LEU A 1 79 ? -14.616 -24.063 13.363 1.00 63.09 79 LEU A CA 1
ATOM 645 C C . LEU A 1 79 ? -14.242 -24.474 14.788 1.00 63.09 79 LEU A C 1
ATOM 647 O O . LEU A 1 79 ? -13.068 -24.511 15.143 1.00 63.09 79 LEU A O 1
ATOM 651 N N . THR A 1 80 ? -15.242 -24.682 15.638 1.00 59.66 80 THR A N 1
ATOM 652 C CA . THR A 1 80 ? -15.040 -25.306 16.941 1.00 59.66 80 THR A CA 1
ATOM 653 C C . THR A 1 80 ? -14.828 -26.791 16.686 1.00 59.66 80 THR A C 1
ATOM 655 O O . THR A 1 80 ? -15.790 -27.525 16.457 1.00 59.66 80 THR A O 1
ATOM 658 N N . GLU A 1 81 ? -13.567 -27.216 16.650 1.00 59.88 81 GLU A N 1
ATOM 659 C CA . GLU A 1 81 ? -13.209 -28.632 16.708 1.00 59.88 81 GLU A CA 1
ATOM 660 C C . GLU A 1 81 ? -13.782 -29.203 18.016 1.00 59.88 81 GLU A C 1
ATOM 662 O O . GLU A 1 81 ? -13.550 -28.650 19.094 1.00 59.88 81 GLU A O 1
ATOM 667 N N . THR A 1 82 ? -14.631 -30.224 17.883 1.00 57.47 82 THR A N 1
ATOM 668 C CA . THR A 1 82 ? -15.295 -30.945 18.984 1.00 57.47 82 THR A CA 1
ATOM 669 C C . THR A 1 82 ? -14.552 -32.236 19.265 1.00 57.47 82 THR A C 1
ATOM 671 O O . THR A 1 82 ? -14.055 -32.834 18.283 1.00 57.47 82 THR A O 1
#